Protein AF-G5F3V9-F1 (afdb_monomer_lite)

Structure (mmCIF, N/CA/C/O backbone):
data_AF-G5F3V9-F1
#
_entry.id   AF-G5F3V9-F1
#
loop_
_atom_site.group_PDB
_atom_site.id
_atom_site.type_symbol
_atom_site.label_atom_id
_atom_site.label_alt_id
_atom_site.label_comp_id
_atom_site.label_asym_id
_atom_site.label_entity_id
_atom_site.label_seq_id
_atom_site.pdbx_PDB_ins_code
_atom_site.Cartn_x
_atom_site.Cartn_y
_atom_site.Cartn_z
_atom_site.occupancy
_atom_site.B_iso_or_equiv
_atom_site.auth_seq_id
_atom_site.auth_comp_id
_atom_site.auth_asym_id
_atom_site.auth_atom_id
_atom_site.pdbx_PDB_model_num
ATOM 1 N N . MET A 1 1 ? 40.918 6.090 -20.996 1.00 39.75 1 MET A N 1
ATOM 2 C CA . MET A 1 1 ? 39.816 5.172 -21.354 1.00 39.75 1 MET A CA 1
ATOM 3 C C . MET A 1 1 ? 38.805 5.231 -20.222 1.00 39.75 1 MET A C 1
ATOM 5 O O . MET A 1 1 ? 39.017 4.603 -19.197 1.00 39.75 1 MET A O 1
ATOM 9 N N . GLY A 1 2 ? 37.819 6.123 -20.330 1.00 40.06 2 GLY A N 1
ATOM 10 C CA . GLY A 1 2 ? 36.852 6.359 -19.260 1.00 40.06 2 GLY A CA 1
ATOM 11 C C . GLY A 1 2 ? 35.743 5.317 -19.304 1.00 40.06 2 GLY A C 1
ATOM 12 O O . GLY A 1 2 ? 35.066 5.203 -20.321 1.00 40.06 2 GLY A O 1
ATOM 13 N N . GLN A 1 3 ? 35.546 4.585 -18.206 1.00 44.84 3 GLN A N 1
ATOM 14 C CA . GLN A 1 3 ? 34.269 3.943 -17.898 1.00 44.84 3 GLN A CA 1
ATOM 15 C C . GLN A 1 3 ? 33.242 5.061 -17.684 1.00 44.84 3 GLN A C 1
ATOM 17 O O . GLN A 1 3 ? 33.049 5.549 -16.574 1.00 44.84 3 GLN A O 1
ATOM 22 N N . SER A 1 4 ? 32.678 5.579 -18.771 1.00 47.09 4 SER A N 1
ATOM 23 C CA . SER A 1 4 ? 31.716 6.669 -18.705 1.00 47.09 4 SER A CA 1
ATOM 24 C C . SER A 1 4 ? 30.315 6.084 -18.552 1.00 47.09 4 SER A C 1
ATOM 26 O O . SER A 1 4 ? 29.765 5.522 -19.491 1.00 47.09 4 SER A O 1
ATOM 28 N N . GLY A 1 5 ? 29.758 6.230 -17.350 1.00 45.88 5 GLY A N 1
ATOM 29 C CA . GLY A 1 5 ? 28.368 6.660 -17.216 1.00 45.88 5 GLY A CA 1
ATOM 30 C C . GLY A 1 5 ? 27.263 5.608 -17.141 1.00 45.88 5 GLY A C 1
ATOM 31 O O . GLY A 1 5 ? 26.122 5.979 -17.393 1.00 45.88 5 GLY A O 1
ATOM 32 N N . GLN A 1 6 ? 27.520 4.351 -16.768 1.00 46.19 6 GLN A N 1
ATOM 33 C CA . GLN A 1 6 ? 26.411 3.470 -16.379 1.00 46.19 6 GLN A CA 1
ATOM 34 C C . GLN A 1 6 ? 26.078 3.694 -14.899 1.00 46.19 6 GLN A C 1
ATOM 36 O O . GLN A 1 6 ? 26.766 3.196 -14.010 1.00 46.19 6 GLN A O 1
ATOM 41 N N . ILE A 1 7 ? 25.032 4.479 -14.627 1.00 51.09 7 ILE A N 1
ATOM 42 C CA . ILE A 1 7 ? 24.374 4.472 -13.318 1.00 51.09 7 ILE A CA 1
ATOM 43 C C . ILE A 1 7 ? 23.573 3.173 -13.268 1.00 51.09 7 ILE A C 1
ATOM 45 O O . ILE A 1 7 ? 22.483 3.084 -13.826 1.00 51.09 7 ILE A O 1
ATOM 49 N N . THR A 1 8 ? 24.129 2.145 -12.636 1.00 48.91 8 THR A N 1
ATOM 50 C CA . THR A 1 8 ? 23.371 0.941 -12.299 1.00 48.91 8 THR A CA 1
ATOM 51 C C . THR A 1 8 ? 22.396 1.316 -11.186 1.00 48.91 8 THR A C 1
ATOM 53 O O . THR A 1 8 ? 22.753 1.301 -10.010 1.00 48.91 8 THR A O 1
ATOM 56 N N . ILE A 1 9 ? 21.171 1.708 -11.542 1.00 56.53 9 ILE A N 1
ATOM 57 C CA . ILE A 1 9 ? 20.062 1.706 -10.584 1.00 56.53 9 ILE A CA 1
ATOM 58 C C . ILE A 1 9 ? 19.801 0.231 -10.305 1.00 56.53 9 ILE A C 1
ATOM 60 O O . ILE A 1 9 ? 19.298 -0.470 -11.175 1.00 56.53 9 ILE A O 1
ATOM 64 N N . VAL A 1 10 ? 20.262 -0.260 -9.156 1.00 57.75 10 VAL A N 1
ATOM 65 C CA . VAL A 1 10 ? 20.194 -1.682 -8.805 1.00 57.75 10 VAL A CA 1
ATOM 66 C C . VAL A 1 10 ? 18.720 -2.064 -8.601 1.00 57.75 10 VAL A C 1
ATOM 68 O O . VAL A 1 10 ? 18.104 -1.558 -7.667 1.00 57.75 10 VAL A O 1
ATOM 71 N N . PRO A 1 11 ? 18.129 -2.922 -9.452 1.00 57.03 11 PRO A N 1
ATOM 72 C CA . PRO A 1 11 ? 16.729 -3.325 -9.328 1.00 57.03 11 PRO A CA 1
ATOM 73 C C . PRO A 1 11 ? 16.457 -4.239 -8.120 1.00 57.03 11 PRO A C 1
ATOM 75 O O . PRO A 1 11 ? 15.315 -4.279 -7.668 1.00 57.03 11 PRO A O 1
ATOM 78 N N . ASP A 1 12 ? 17.474 -4.914 -7.573 1.00 61.62 12 ASP A N 1
ATOM 79 C CA . ASP A 1 12 ? 17.326 -5.824 -6.423 1.00 61.62 12 ASP A CA 1
ATOM 80 C C . ASP A 1 12 ? 16.874 -5.084 -5.153 1.00 61.62 12 ASP A C 1
ATOM 82 O O . ASP A 1 12 ? 16.016 -5.566 -4.421 1.00 61.62 12 ASP A O 1
ATOM 86 N N . SER A 1 13 ? 17.351 -3.852 -4.936 1.00 74.12 13 SER A N 1
ATOM 87 C CA . SER A 1 13 ? 16.904 -3.045 -3.793 1.00 74.12 13 SER A CA 1
ATOM 88 C C . SER A 1 13 ? 15.459 -2.562 -3.936 1.00 74.12 13 SER A C 1
ATOM 90 O O . SER A 1 13 ? 14.805 -2.289 -2.932 1.00 74.12 13 SER A O 1
ATOM 92 N N . VAL A 1 14 ? 14.936 -2.462 -5.165 1.00 84.69 14 VAL A N 1
ATOM 93 C CA . VAL A 1 14 ? 13.537 -2.084 -5.413 1.00 84.69 14 VAL A CA 1
ATOM 94 C C . VAL A 1 14 ? 12.605 -3.243 -5.076 1.00 84.69 14 VAL A C 1
ATOM 96 O O . VAL A 1 14 ? 11.564 -3.014 -4.466 1.00 84.69 14 VAL A O 1
ATOM 99 N N . ASP A 1 15 ? 12.988 -4.477 -5.407 1.00 87.50 15 ASP A N 1
ATOM 100 C CA . ASP A 1 15 ? 12.221 -5.664 -5.012 1.00 87.50 15 ASP A CA 1
ATOM 101 C C . ASP A 1 15 ? 12.182 -5.829 -3.493 1.00 87.50 15 ASP A C 1
ATOM 103 O O . ASP A 1 15 ? 11.112 -6.084 -2.938 1.00 87.50 15 ASP A O 1
ATOM 107 N N . ASP A 1 16 ? 13.307 -5.593 -2.814 1.00 89.12 16 ASP A N 1
ATOM 108 C CA . ASP A 1 16 ? 13.373 -5.606 -1.351 1.00 89.12 16 ASP A CA 1
ATOM 109 C C . ASP A 1 16 ? 12.451 -4.544 -0.728 1.00 89.12 16 ASP A C 1
ATOM 111 O O . ASP A 1 16 ? 11.744 -4.818 0.244 1.00 89.12 16 ASP A O 1
ATOM 115 N N . ILE A 1 17 ? 12.406 -3.334 -1.301 1.00 89.44 17 ILE A N 1
ATOM 116 C CA . ILE A 1 17 ? 11.508 -2.259 -0.849 1.00 89.44 17 ILE A CA 1
ATOM 117 C C . ILE A 1 17 ? 10.041 -2.635 -1.081 1.00 89.44 17 ILE A C 1
ATOM 119 O O . ILE A 1 17 ? 9.219 -2.465 -0.180 1.00 89.44 17 ILE A O 1
ATOM 123 N N . VAL A 1 18 ? 9.697 -3.169 -2.256 1.00 93.44 18 VAL A N 1
ATOM 124 C CA . VAL A 1 18 ? 8.332 -3.626 -2.566 1.00 93.44 18 VAL A CA 1
ATOM 125 C C . VAL A 1 18 ? 7.910 -4.742 -1.608 1.00 93.44 18 VAL A C 1
ATOM 127 O O . VAL A 1 18 ? 6.795 -4.714 -1.083 1.00 93.44 18 VAL A O 1
ATOM 130 N N . ALA A 1 19 ? 8.797 -5.698 -1.326 1.00 92.38 19 ALA A N 1
ATOM 131 C CA . ALA A 1 19 ? 8.546 -6.767 -0.364 1.00 92.38 19 ALA A CA 1
ATOM 132 C C . ALA A 1 19 ? 8.345 -6.221 1.059 1.00 92.38 19 ALA A C 1
ATOM 134 O O . ALA A 1 19 ? 7.409 -6.626 1.749 1.00 92.38 19 ALA A O 1
ATOM 135 N N . MET A 1 20 ? 9.166 -5.256 1.479 1.00 93.38 20 MET A N 1
ATOM 136 C CA . MET A 1 20 ? 9.042 -4.603 2.783 1.0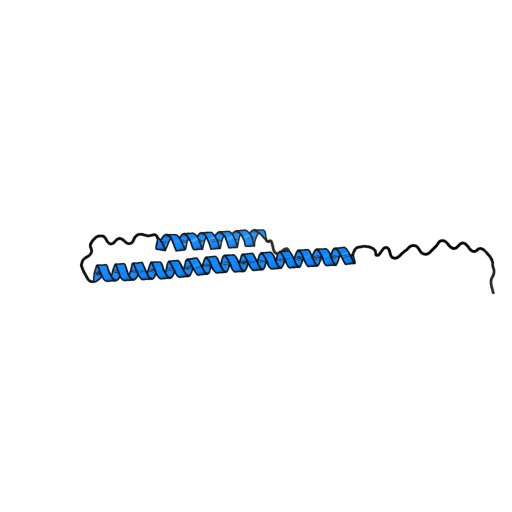0 93.38 20 MET A CA 1
ATOM 137 C C . MET A 1 20 ? 7.716 -3.846 2.923 1.00 93.38 20 MET A C 1
ATOM 139 O O . MET A 1 20 ? 7.045 -3.972 3.945 1.00 93.38 20 MET A O 1
ATOM 143 N N . LEU A 1 21 ? 7.304 -3.097 1.896 1.00 94.62 21 LEU A N 1
ATOM 144 C CA . LEU A 1 21 ? 6.030 -2.373 1.894 1.00 94.62 21 LEU A CA 1
ATOM 145 C C . LEU A 1 21 ? 4.833 -3.322 1.979 1.00 94.62 21 LEU A C 1
ATOM 147 O O . LEU A 1 21 ? 3.886 -3.043 2.711 1.00 94.62 21 LEU A O 1
ATOM 151 N N . ARG A 1 22 ? 4.892 -4.461 1.282 1.00 96.56 22 ARG A N 1
ATOM 152 C CA . ARG A 1 22 ? 3.860 -5.503 1.362 1.00 96.56 22 ARG A CA 1
ATOM 153 C C . ARG A 1 22 ? 3.796 -6.132 2.751 1.00 96.56 22 ARG A C 1
ATOM 155 O O . ARG A 1 22 ? 2.710 -6.219 3.307 1.00 96.56 22 ARG A O 1
ATOM 162 N N . SER A 1 23 ? 4.944 -6.451 3.352 1.00 95.69 23 SER A N 1
ATOM 163 C CA . SER A 1 23 ? 4.997 -6.943 4.736 1.00 95.69 23 SER A CA 1
ATOM 164 C C . SER A 1 23 ? 4.391 -5.941 5.723 1.00 95.69 23 SER A C 1
ATOM 166 O O . SER A 1 23 ? 3.611 -6.326 6.585 1.00 95.69 23 SER A O 1
ATOM 168 N N . LEU A 1 24 ? 4.697 -4.647 5.579 1.00 93.44 24 LEU A N 1
ATOM 169 C CA . LEU A 1 24 ? 4.108 -3.603 6.424 1.00 93.44 24 LEU A CA 1
ATOM 170 C C . LEU A 1 24 ? 2.594 -3.461 6.204 1.00 93.44 24 LEU A C 1
ATOM 172 O O . LEU A 1 24 ? 1.860 -3.165 7.148 1.00 93.44 24 LEU A O 1
ATOM 176 N N . ALA A 1 25 ? 2.116 -3.656 4.972 1.00 93.94 25 ALA A N 1
ATOM 177 C CA . ALA A 1 25 ? 0.690 -3.651 4.669 1.00 93.94 25 ALA A CA 1
ATOM 178 C C . ALA A 1 25 ? -0.035 -4.831 5.336 1.00 93.94 25 ALA A C 1
ATOM 180 O O . ALA A 1 25 ? -1.129 -4.636 5.875 1.00 93.94 25 ALA A O 1
ATOM 181 N N . ASP A 1 26 ? 0.584 -6.014 5.346 1.00 93.06 26 ASP A N 1
ATOM 182 C CA . ASP A 1 26 ? 0.071 -7.210 6.020 1.00 93.06 26 ASP A CA 1
ATOM 183 C C . ASP A 1 26 ? 0.050 -7.025 7.545 1.00 93.06 26 ASP A C 1
ATOM 185 O O . ASP A 1 26 ? -0.970 -7.285 8.188 1.00 93.06 26 ASP A O 1
ATOM 189 N N . ASP A 1 27 ? 1.125 -6.478 8.122 1.00 91.88 27 ASP A N 1
ATOM 190 C CA . ASP A 1 27 ? 1.199 -6.151 9.551 1.00 91.88 27 ASP A CA 1
ATOM 191 C C . ASP A 1 27 ? 0.098 -5.156 9.953 1.00 91.88 27 ASP A C 1
ATOM 193 O O . ASP A 1 27 ? -0.583 -5.333 10.968 1.00 91.88 27 ASP A O 1
ATOM 197 N N . ALA A 1 28 ? -0.134 -4.124 9.135 1.00 89.31 28 ALA A N 1
ATOM 198 C CA . ALA A 1 28 ? -1.225 -3.178 9.346 1.00 89.31 28 ALA A CA 1
ATOM 199 C C . ALA A 1 28 ? -2.599 -3.862 9.237 1.00 89.31 28 ALA A C 1
ATOM 201 O O . ALA A 1 28 ? -3.482 -3.601 10.055 1.00 89.31 28 ALA A O 1
ATOM 202 N N . ALA A 1 29 ? -2.790 -4.780 8.286 1.00 87.00 29 ALA A N 1
ATOM 203 C CA . ALA A 1 29 ? -4.035 -5.532 8.152 1.00 87.00 29 ALA A CA 1
ATOM 204 C C . ALA A 1 29 ? -4.299 -6.438 9.368 1.00 87.00 29 ALA A C 1
ATOM 206 O O . ALA A 1 29 ? -5.444 -6.540 9.814 1.00 87.00 29 ALA A O 1
ATOM 207 N N . MET A 1 30 ? -3.265 -7.026 9.979 1.00 85.00 30 MET A N 1
ATOM 208 C CA . MET A 1 30 ? -3.420 -7.839 11.193 1.00 85.00 30 MET A CA 1
ATOM 209 C C . MET A 1 30 ? -3.997 -7.056 12.379 1.00 85.00 30 MET A C 1
ATOM 211 O O . MET A 1 30 ? -4.734 -7.626 13.184 1.00 85.00 30 MET A O 1
ATOM 215 N N . VAL A 1 31 ? -3.741 -5.746 12.466 1.00 81.62 31 VAL A N 1
ATOM 216 C CA . VAL A 1 31 ? -4.341 -4.881 13.500 1.00 81.62 31 VAL A CA 1
ATOM 217 C C . VAL A 1 31 ? -5.869 -4.827 13.369 1.00 81.62 31 VAL A C 1
ATOM 219 O O . VAL A 1 31 ? -6.566 -4.714 14.374 1.00 81.62 31 VAL A O 1
ATOM 222 N N . THR A 1 32 ? -6.411 -4.963 12.155 1.00 71.31 32 THR A N 1
ATOM 223 C CA . THR A 1 32 ? -7.868 -5.001 11.921 1.00 71.31 32 THR A CA 1
ATOM 224 C C . THR A 1 32 ? -8.510 -6.323 12.347 1.00 71.31 32 THR A C 1
ATOM 226 O O . THR A 1 32 ? -9.689 -6.342 12.693 1.00 71.31 32 THR A O 1
ATOM 229 N N . ALA A 1 33 ? -7.734 -7.412 12.355 1.00 61.22 33 ALA A N 1
ATOM 230 C CA . ALA A 1 33 ? -8.169 -8.745 12.768 1.00 61.22 33 ALA A CA 1
ATOM 231 C C . ALA A 1 33 ? -8.079 -8.963 14.287 1.00 61.22 33 ALA A C 1
ATOM 233 O O . ALA A 1 33 ? -8.490 -10.013 14.784 1.00 61.22 33 ALA A O 1
ATOM 234 N N . ALA A 1 34 ? -7.540 -7.990 15.031 1.00 64.25 34 ALA A N 1
ATOM 235 C CA . ALA A 1 34 ? -7.578 -8.009 16.482 1.00 64.25 34 ALA A CA 1
ATOM 236 C C . ALA A 1 34 ? -9.040 -7.899 16.931 1.00 64.25 34 ALA A C 1
ATOM 238 O O . ALA A 1 34 ? -9.655 -6.834 16.882 1.00 64.25 34 ALA A O 1
ATOM 239 N N . ASP A 1 35 ? -9.604 -9.033 17.334 1.00 59.22 35 ASP A N 1
ATOM 240 C CA . ASP A 1 35 ? -10.973 -9.136 17.809 1.00 59.22 35 ASP A CA 1
ATOM 241 C C . ASP A 1 35 ? -11.080 -8.370 19.138 1.00 59.22 35 ASP A C 1
ATOM 243 O O . ASP A 1 35 ? -10.782 -8.890 20.217 1.00 59.22 35 ASP A O 1
ATOM 247 N N . TYR A 1 36 ? -11.463 -7.091 19.078 1.00 60.28 36 TYR A N 1
ATOM 248 C CA . TYR A 1 36 ? -11.740 -6.260 20.254 1.00 60.28 36 TYR A CA 1
ATOM 249 C C . TYR A 1 36 ? -13.084 -6.649 20.880 1.00 60.28 36 TYR A C 1
ATOM 251 O O . TYR A 1 36 ? -13.898 -5.782 21.207 1.00 60.28 36 TYR A O 1
ATOM 259 N N . SER A 1 37 ? -13.332 -7.954 21.032 1.00 53.75 37 SER A N 1
ATOM 260 C CA . SER A 1 37 ? -14.458 -8.502 21.776 1.00 53.75 37 SER A CA 1
ATOM 261 C C . SER A 1 37 ? -14.303 -8.085 23.235 1.00 53.75 37 SER A C 1
ATOM 263 O O . SER A 1 37 ? -13.780 -8.814 24.078 1.00 53.75 37 SER A O 1
ATOM 265 N N . LEU A 1 38 ? -14.754 -6.869 23.534 1.00 56.72 38 LEU A N 1
ATOM 266 C CA . LEU A 1 38 ? -14.997 -6.366 24.874 1.00 56.72 38 LEU A CA 1
ATOM 267 C C . LEU A 1 38 ? -16.220 -7.105 25.399 1.00 56.72 38 LEU A C 1
ATOM 269 O O . LEU A 1 38 ? -17.340 -6.600 25.430 1.00 56.72 38 LEU A O 1
ATOM 273 N N . THR A 1 39 ? -15.983 -8.360 25.758 1.00 57.53 39 THR A N 1
ATOM 274 C CA . THR A 1 39 ? -16.941 -9.260 26.376 1.00 57.53 39 THR A CA 1
ATOM 275 C C . THR A 1 39 ? -17.407 -8.608 27.678 1.00 57.53 39 THR A C 1
ATOM 277 O O . THR A 1 39 ? -16.741 -8.695 28.703 1.00 57.53 39 THR A O 1
ATOM 280 N N . LEU A 1 40 ? -18.544 -7.912 27.606 1.00 51.44 40 LEU A N 1
ATOM 281 C CA . LEU A 1 40 ? -19.271 -7.271 28.704 1.00 51.44 40 LEU A CA 1
ATOM 282 C C . LEU A 1 40 ? -18.552 -6.120 29.428 1.00 51.44 40 LEU A C 1
ATOM 284 O O . LEU A 1 40 ? -18.126 -6.243 30.574 1.00 51.44 40 LEU A O 1
ATOM 288 N N . THR A 1 41 ? -18.580 -4.926 28.841 1.00 55.38 41 THR A N 1
ATOM 289 C CA . THR A 1 41 ? -18.538 -3.689 29.639 1.00 55.38 41 THR A CA 1
ATOM 290 C C . THR A 1 41 ? -19.801 -2.880 29.358 1.00 55.38 41 THR A C 1
ATOM 292 O O . THR A 1 41 ? -19.872 -2.089 28.419 1.00 55.38 41 THR A O 1
ATOM 295 N N . THR A 1 42 ? -20.835 -3.089 30.171 1.00 63.22 42 THR A N 1
ATOM 296 C CA . THR A 1 42 ? -22.021 -2.228 30.173 1.00 63.22 42 THR A CA 1
ATOM 297 C C . THR A 1 42 ? -21.657 -0.895 30.826 1.00 63.22 42 THR A C 1
ATOM 299 O O . THR A 1 42 ? -21.404 -0.843 32.028 1.00 63.22 42 THR A O 1
ATOM 302 N N . GLY A 1 43 ? -21.601 0.177 30.035 1.00 68.38 43 GLY A N 1
ATOM 303 C CA . GLY A 1 43 ? -21.292 1.531 30.504 1.00 68.38 43 GLY A CA 1
ATOM 304 C C . GLY A 1 43 ? -20.640 2.392 29.420 1.00 68.38 43 GLY A C 1
ATOM 305 O O . GLY A 1 43 ? -20.146 1.879 28.417 1.00 68.38 43 GLY A O 1
ATOM 306 N N . SER A 1 44 ? -20.610 3.711 29.625 1.00 76.06 44 SER A N 1
ATOM 307 C CA . SER A 1 44 ? -20.013 4.675 28.683 1.00 76.06 44 SER A CA 1
ATOM 308 C C . SER A 1 44 ? -18.532 4.401 28.381 1.00 76.06 44 SER A C 1
ATOM 310 O O . SER A 1 44 ? -18.071 4.690 27.279 1.00 76.06 44 SER A O 1
ATOM 312 N N . GLY A 1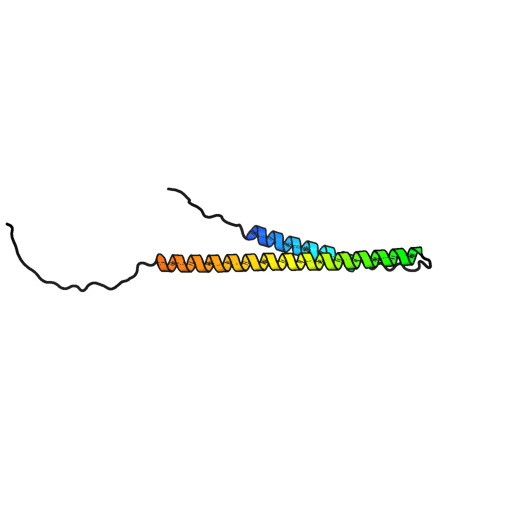 45 ? -17.797 3.790 29.318 1.00 76.81 45 GLY A N 1
ATOM 313 C CA . GLY A 1 45 ? -16.403 3.375 29.120 1.00 76.81 45 GLY A CA 1
ATOM 314 C C . GLY A 1 45 ? -16.229 2.275 28.065 1.00 76.81 45 GLY A C 1
ATOM 315 O O . GLY A 1 45 ? -15.318 2.364 27.246 1.00 76.81 45 GLY A O 1
ATOM 316 N N . GLY A 1 46 ? -17.129 1.287 28.023 1.00 76.69 46 GLY A N 1
ATOM 317 C CA . GLY A 1 46 ? -17.099 0.218 27.016 1.00 76.69 46 GLY A CA 1
ATOM 318 C C . GLY A 1 46 ? -17.372 0.736 25.613 1.00 76.69 46 GLY A C 1
ATOM 319 O O . GLY A 1 46 ? -16.629 0.433 24.687 1.00 76.69 46 GLY A O 1
ATOM 320 N N . GLN A 1 47 ? -18.371 1.611 25.479 1.00 78.75 47 GLN A N 1
ATOM 321 C CA . GLN A 1 47 ? -18.683 2.257 24.202 1.00 78.75 47 GLN A CA 1
ATOM 322 C C . GLN A 1 47 ? -17.531 3.133 23.692 1.00 78.75 47 GLN A C 1
ATOM 324 O O . GLN A 1 47 ? -17.275 3.176 22.488 1.00 78.75 47 GLN A O 1
ATOM 329 N N . ALA A 1 48 ? -16.816 3.817 24.593 1.00 81.75 48 ALA A N 1
ATOM 330 C CA . ALA A 1 48 ? -15.631 4.588 24.229 1.00 81.75 48 ALA A CA 1
ATOM 331 C C . ALA A 1 48 ? -14.501 3.681 23.713 1.00 81.75 48 ALA A C 1
ATOM 333 O O . ALA A 1 48 ? -13.910 3.979 22.677 1.00 81.75 48 ALA A O 1
ATOM 334 N N . LEU A 1 49 ? -14.243 2.553 24.382 1.00 80.12 49 LEU A N 1
ATOM 335 C CA . LEU A 1 49 ? -13.249 1.561 23.957 1.00 80.12 49 LEU A CA 1
ATOM 336 C C . LEU A 1 49 ? -13.608 0.912 22.609 1.00 80.12 49 LEU A C 1
ATOM 338 O O . LEU A 1 49 ? -12.745 0.814 21.741 1.00 80.12 49 LEU A O 1
ATOM 342 N N . GLU A 1 50 ? -14.873 0.552 22.384 1.00 81.38 50 GLU A N 1
ATOM 343 C CA . GLU A 1 50 ? -15.355 0.077 21.076 1.00 81.38 50 GLU A CA 1
ATOM 344 C C . GLU A 1 50 ? -15.201 1.140 19.977 1.00 81.38 50 GLU A C 1
ATOM 346 O O . GLU A 1 50 ? -14.893 0.825 18.825 1.00 81.38 50 GLU A O 1
ATOM 351 N N . GLY A 1 51 ? -15.433 2.414 20.310 1.00 81.94 51 GLY A N 1
ATOM 352 C CA . GLY A 1 51 ? -15.212 3.538 19.401 1.00 81.94 51 GLY A CA 1
ATOM 353 C C . GLY A 1 51 ? -13.741 3.679 19.009 1.00 81.94 51 GLY A C 1
ATOM 354 O O . GLY A 1 51 ? -13.430 3.827 17.827 1.00 81.94 51 GLY A O 1
ATOM 355 N N . VAL A 1 52 ? -12.835 3.563 19.984 1.00 84.44 52 VAL A N 1
ATOM 356 C CA . VAL A 1 52 ? -11.384 3.571 19.752 1.00 84.44 52 VAL A CA 1
ATOM 357 C C . VAL A 1 52 ? -10.957 2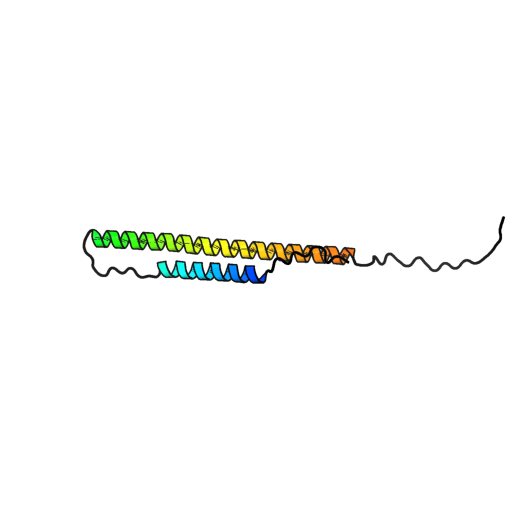.366 18.913 1.00 84.44 52 VAL A C 1
ATOM 359 O O . VAL A 1 52 ? -10.237 2.552 17.938 1.00 84.44 52 VAL A O 1
ATOM 362 N N . GLY A 1 53 ? -11.441 1.159 19.219 1.00 83.62 53 GLY A N 1
ATOM 363 C CA . GLY A 1 53 ? -11.143 -0.047 18.437 1.00 83.62 53 GLY A CA 1
ATOM 364 C C . GLY A 1 53 ? -11.556 0.094 16.969 1.00 83.62 53 GLY A C 1
ATOM 365 O O . GLY A 1 53 ? -10.764 -0.180 16.069 1.00 83.62 53 GLY A O 1
ATOM 366 N N . ARG A 1 54 ? -12.755 0.634 16.706 1.00 83.44 54 ARG A N 1
ATOM 367 C CA . ARG A 1 54 ? -13.207 0.945 15.337 1.00 83.44 54 ARG A CA 1
ATOM 368 C C . ARG A 1 54 ? -12.330 1.986 14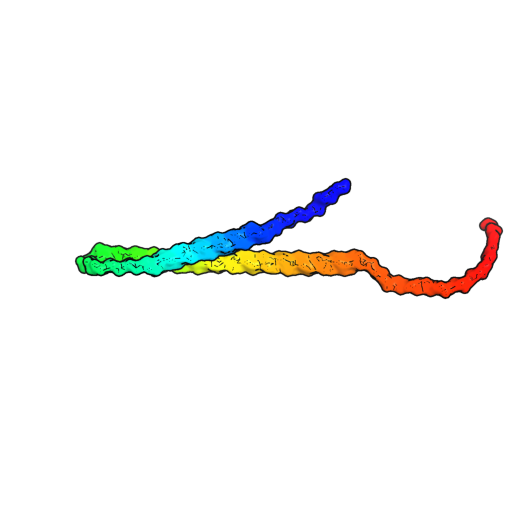.644 1.00 83.44 54 ARG A C 1
ATOM 370 O O . ARG A 1 54 ? -12.017 1.817 13.468 1.00 83.44 54 ARG A O 1
ATOM 377 N N . ALA A 1 55 ? -11.928 3.043 15.349 1.00 87.81 55 ALA A N 1
ATOM 378 C CA . ALA A 1 55 ? -11.046 4.068 14.793 1.00 87.81 55 ALA A CA 1
ATOM 379 C C . ALA A 1 55 ? -9.658 3.500 14.449 1.00 87.81 55 ALA A C 1
ATOM 381 O O . ALA A 1 55 ? -9.133 3.780 13.373 1.00 87.81 55 ALA A O 1
ATOM 382 N N . ILE A 1 56 ? -9.099 2.655 15.320 1.00 88.00 56 ILE A N 1
ATOM 383 C CA . ILE A 1 56 ? -7.836 1.948 15.075 1.00 88.00 56 ILE A CA 1
ATOM 384 C C . ILE A 1 56 ? -7.963 1.048 13.843 1.00 88.00 56 ILE A C 1
ATOM 386 O O . ILE A 1 56 ? -7.124 1.140 12.950 1.00 88.00 56 ILE A O 1
ATOM 390 N N . GLY A 1 57 ? -9.028 0.246 13.743 1.00 87.75 57 GLY A N 1
ATOM 391 C CA . GLY A 1 57 ? -9.272 -0.613 12.580 1.00 87.75 57 GLY A CA 1
ATOM 392 C C . GLY A 1 57 ? -9.407 0.171 11.270 1.00 87.75 57 GLY A C 1
ATOM 393 O O . GLY A 1 57 ? -8.838 -0.220 10.249 1.00 87.75 57 GLY A O 1
ATOM 394 N N . ALA A 1 58 ? -10.091 1.318 11.293 1.00 88.75 58 ALA A N 1
ATOM 395 C CA . ALA A 1 58 ? -10.203 2.196 10.129 1.00 88.75 58 ALA A CA 1
ATOM 396 C C . ALA A 1 58 ? -8.838 2.768 9.704 1.00 88.75 58 ALA A C 1
ATOM 398 O O . ALA A 1 58 ? -8.492 2.721 8.523 1.00 88.75 58 ALA A O 1
ATOM 399 N N . CYS A 1 59 ? -8.039 3.253 10.660 1.00 90.81 59 CYS A N 1
ATOM 400 C CA . CYS A 1 59 ? -6.684 3.739 10.394 1.00 90.81 59 CYS A CA 1
ATOM 401 C C . CYS A 1 59 ? -5.776 2.633 9.842 1.00 90.81 59 CYS A C 1
ATOM 403 O O . CYS A 1 59 ? -5.069 2.855 8.864 1.00 90.81 59 CYS A O 1
ATOM 405 N N . ALA A 1 60 ? -5.820 1.443 10.439 1.00 90.94 60 ALA A N 1
ATOM 406 C CA . ALA A 1 60 ? -5.042 0.287 10.014 1.00 90.94 60 ALA A CA 1
ATOM 407 C C . ALA A 1 60 ? -5.402 -0.159 8.586 1.00 90.94 60 ALA A C 1
ATOM 409 O O . ALA A 1 60 ? -4.513 -0.391 7.770 1.00 90.94 60 ALA A O 1
ATOM 410 N N . THR A 1 61 ? -6.696 -0.173 8.250 1.00 91.75 61 THR A N 1
ATOM 411 C CA . THR A 1 61 ? -7.180 -0.467 6.889 1.00 91.75 61 THR A CA 1
ATOM 412 C C . THR A 1 61 ? -6.660 0.556 5.877 1.00 91.75 61 THR A C 1
ATOM 414 O O . THR A 1 61 ? -6.146 0.185 4.823 1.00 91.75 61 THR A O 1
ATOM 417 N N . ALA A 1 62 ? -6.762 1.850 6.198 1.00 94.12 62 ALA A N 1
ATOM 418 C CA . ALA A 1 62 ? -6.289 2.918 5.319 1.00 94.12 62 ALA A CA 1
ATOM 419 C C . ALA A 1 62 ? -4.766 2.868 5.117 1.00 94.12 62 ALA A C 1
ATOM 421 O O . ALA A 1 62 ? -4.281 3.052 3.999 1.00 94.12 62 ALA A O 1
ATOM 422 N N . LEU A 1 63 ? -4.015 2.590 6.187 1.00 94.81 63 LEU A N 1
ATOM 423 C CA . LEU A 1 63 ? -2.564 2.441 6.136 1.00 94.81 63 LEU A CA 1
ATOM 424 C C . LEU A 1 63 ? -2.157 1.243 5.273 1.00 94.81 63 LEU A C 1
ATOM 426 O O . LEU A 1 63 ? -1.339 1.410 4.372 1.00 94.81 63 LEU A O 1
ATOM 430 N N . SER A 1 64 ? -2.762 0.075 5.507 1.00 95.38 64 SER A N 1
ATOM 431 C CA . SER A 1 64 ? -2.523 -1.138 4.718 1.00 95.38 64 SER A CA 1
ATOM 432 C C . SER A 1 64 ? -2.757 -0.881 3.226 1.00 95.38 64 SER A C 1
ATOM 434 O O . SER A 1 64 ? -1.850 -1.070 2.420 1.00 95.38 64 SER A O 1
ATOM 436 N N . GLY A 1 65 ? -3.912 -0.308 2.864 1.00 95.19 65 GLY A N 1
ATOM 437 C CA . GLY A 1 65 ? -4.223 0.015 1.469 1.00 95.19 65 GLY A CA 1
ATOM 438 C C . GLY A 1 65 ? -3.255 1.021 0.835 1.00 95.19 65 GLY A C 1
ATOM 439 O O . GLY A 1 65 ? -2.880 0.864 -0.325 1.00 95.19 65 GLY A O 1
ATOM 440 N N . THR A 1 66 ? -2.804 2.025 1.594 1.00 97.00 66 THR A N 1
ATOM 441 C CA . THR A 1 66 ? -1.823 3.016 1.112 1.00 97.00 66 THR A CA 1
ATOM 442 C C . THR A 1 66 ? -0.464 2.369 0.838 1.00 97.00 66 THR A C 1
ATOM 444 O O . THR A 1 66 ? 0.162 2.655 -0.181 1.00 97.00 66 THR A O 1
ATOM 447 N N . LEU A 1 67 ? -0.009 1.485 1.730 1.00 95.44 67 LEU A N 1
ATOM 448 C CA . LEU A 1 67 ? 1.255 0.764 1.580 1.00 95.44 67 LEU A CA 1
ATOM 449 C C . LEU A 1 67 ? 1.220 -0.201 0.391 1.00 95.44 67 LEU A C 1
ATOM 451 O O . LEU A 1 67 ? 2.180 -0.245 -0.377 1.00 95.44 67 LEU A O 1
ATOM 455 N N . SER A 1 68 ? 0.110 -0.922 0.201 1.00 95.94 68 SER A N 1
ATOM 456 C CA . SER A 1 68 ? -0.080 -1.787 -0.968 1.00 95.94 68 SER A CA 1
ATOM 457 C C . SER A 1 68 ? -0.055 -0.993 -2.273 1.00 95.94 68 SER A C 1
ATOM 459 O O . SER A 1 68 ? 0.682 -1.360 -3.183 1.00 95.94 68 SER A O 1
ATOM 461 N N . ALA A 1 69 ? -0.784 0.127 -2.346 1.00 96.50 69 ALA A N 1
ATOM 462 C CA . ALA A 1 69 ? -0.801 0.977 -3.536 1.00 96.50 69 ALA A CA 1
ATOM 463 C C . ALA A 1 69 ? 0.596 1.520 -3.875 1.00 96.50 69 ALA A C 1
ATOM 465 O O . ALA A 1 69 ? 1.027 1.452 -5.022 1.00 96.50 69 ALA A O 1
ATOM 466 N N . LEU A 1 70 ? 1.344 1.977 -2.865 1.00 94.94 70 LEU A N 1
ATOM 467 C CA . LEU A 1 70 ? 2.716 2.441 -3.057 1.00 94.94 70 LEU A CA 1
ATOM 468 C C . LEU A 1 70 ? 3.642 1.323 -3.562 1.00 94.94 70 LEU A C 1
ATOM 470 O O . LEU A 1 70 ? 4.486 1.565 -4.425 1.00 94.94 70 LEU A O 1
ATOM 474 N N . ALA A 1 71 ? 3.501 0.106 -3.032 1.00 95.12 71 ALA A N 1
ATOM 475 C CA . ALA A 1 71 ? 4.278 -1.043 -3.488 1.00 95.12 71 ALA A CA 1
ATOM 476 C C . ALA A 1 71 ? 4.001 -1.361 -4.967 1.00 95.12 71 ALA A C 1
ATOM 478 O O . ALA A 1 71 ? 4.934 -1.656 -5.718 1.00 95.12 71 ALA A O 1
ATOM 479 N N . ASP A 1 72 ? 2.740 -1.264 -5.390 1.00 95.06 72 ASP A N 1
ATOM 480 C CA . ASP A 1 72 ? 2.334 -1.508 -6.772 1.00 95.06 72 ASP A CA 1
ATOM 481 C C . ASP A 1 72 ? 2.821 -0.400 -7.720 1.00 95.06 72 ASP A C 1
ATOM 483 O O . ASP A 1 72 ? 3.355 -0.712 -8.786 1.00 95.06 72 ASP A O 1
ATOM 487 N N . ASP A 1 73 ? 2.748 0.870 -7.310 1.00 95.31 73 ASP A N 1
ATOM 488 C CA . ASP A 1 73 ? 3.279 2.006 -8.078 1.00 95.31 73 ASP A CA 1
ATOM 489 C C . ASP A 1 73 ? 4.795 1.879 -8.304 1.00 95.31 73 ASP A C 1
ATOM 491 O O . ASP A 1 73 ? 5.294 2.085 -9.415 1.00 95.31 73 ASP A O 1
ATOM 495 N N . ILE A 1 74 ? 5.546 1.493 -7.266 1.00 92.06 74 ILE A N 1
ATOM 496 C CA . ILE A 1 74 ? 6.998 1.276 -7.361 1.00 92.06 74 ILE A CA 1
ATOM 497 C C . ILE A 1 74 ? 7.312 0.086 -8.278 1.00 92.06 74 ILE A C 1
ATOM 499 O O . ILE A 1 74 ? 8.222 0.170 -9.109 1.00 92.06 74 ILE A O 1
ATOM 503 N N . ALA A 1 75 ? 6.562 -1.013 -8.163 1.00 91.31 75 ALA A N 1
ATOM 504 C CA . ALA A 1 75 ? 6.738 -2.182 -9.021 1.00 91.31 75 ALA A CA 1
ATOM 505 C C . ALA A 1 75 ? 6.440 -1.862 -10.498 1.00 91.31 75 ALA A C 1
ATOM 507 O O . ALA 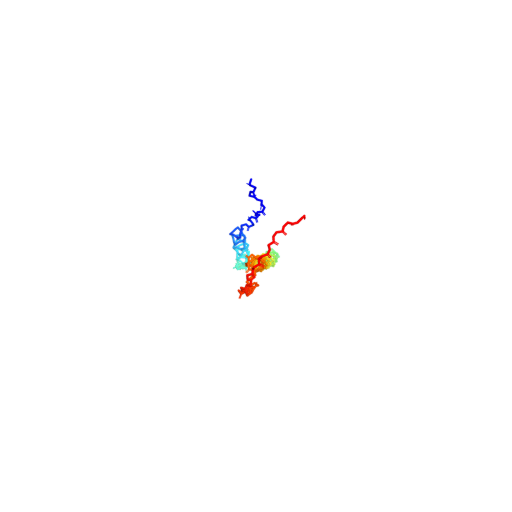A 1 75 ? 7.181 -2.303 -11.381 1.00 91.31 75 ALA A O 1
ATOM 508 N N . ALA A 1 76 ? 5.409 -1.057 -10.768 1.00 90.94 76 ALA A N 1
ATOM 509 C CA . ALA A 1 76 ? 5.082 -0.583 -12.110 1.00 90.94 76 ALA A CA 1
ATOM 510 C C . ALA A 1 76 ? 6.193 0.314 -12.674 1.00 90.94 76 ALA A C 1
ATOM 512 O O . ALA A 1 76 ? 6.694 0.058 -13.768 1.00 90.94 76 ALA A O 1
ATOM 513 N N . ALA A 1 77 ? 6.667 1.290 -11.893 1.00 88.62 77 ALA A N 1
ATOM 514 C CA . ALA A 1 77 ? 7.765 2.165 -12.300 1.00 88.62 77 ALA A CA 1
ATOM 515 C C . ALA A 1 77 ? 9.053 1.382 -12.620 1.00 88.62 77 ALA A C 1
ATOM 517 O O . ALA A 1 77 ? 9.762 1.698 -13.579 1.00 88.62 77 ALA A O 1
ATOM 518 N N . LYS A 1 78 ? 9.346 0.324 -11.852 1.00 87.25 78 LYS A N 1
ATOM 519 C CA . LYS A 1 78 ? 10.461 -0.591 -12.131 1.00 87.25 78 LYS A CA 1
ATOM 520 C C . LYS A 1 78 ? 10.275 -1.316 -13.468 1.00 87.25 78 LYS A C 1
ATOM 522 O O . LYS A 1 78 ? 11.228 -1.398 -14.244 1.00 87.25 78 LYS A O 1
ATOM 527 N N . ALA A 1 79 ? 9.080 -1.838 -13.738 1.00 86.88 79 ALA A N 1
ATOM 528 C CA . ALA A 1 79 ? 8.781 -2.536 -14.986 1.00 86.88 79 ALA A CA 1
ATOM 529 C C . ALA A 1 79 ? 8.909 -1.605 -16.205 1.00 86.88 79 ALA A C 1
ATOM 531 O O . ALA A 1 79 ? 9.524 -1.986 -17.203 1.00 86.88 79 ALA A O 1
ATOM 532 N N . ASP A 1 80 ? 8.417 -0.369 -16.093 1.00 88.25 80 ASP A N 1
ATOM 533 C CA . ASP A 1 80 ? 8.538 0.653 -17.137 1.00 88.25 80 ASP A CA 1
ATOM 534 C C . ASP A 1 80 ? 10.003 1.005 -17.415 1.00 88.25 80 ASP A C 1
ATOM 536 O O . ASP A 1 80 ? 10.426 1.064 -18.573 1.00 88.25 80 ASP A O 1
ATOM 540 N N . PHE A 1 81 ? 10.807 1.175 -16.359 1.00 84.62 81 PHE A N 1
ATOM 541 C CA . PHE A 1 81 ? 12.244 1.414 -16.488 1.00 84.62 81 PHE A CA 1
ATOM 542 C C . PHE A 1 81 ? 12.952 0.257 -17.204 1.00 84.62 81 PHE A C 1
ATOM 544 O O . PHE A 1 81 ? 13.714 0.487 -18.144 1.00 84.62 81 PHE A O 1
ATOM 551 N N . GLN A 1 82 ? 12.675 -0.988 -16.807 1.00 83.94 82 GLN A N 1
ATOM 552 C CA . GLN A 1 82 ? 13.251 -2.172 -17.451 1.00 83.94 82 GLN A CA 1
ATOM 553 C C . GLN A 1 82 ? 12.839 -2.268 -18.926 1.00 83.94 82 GLN A C 1
ATOM 555 O O . GLN A 1 82 ? 13.679 -2.543 -19.782 1.00 83.94 82 GLN A O 1
ATOM 560 N N . GLY A 1 83 ? 11.570 -2.000 -19.244 1.00 81.12 83 GLY A N 1
ATOM 561 C CA . GLY A 1 83 ? 11.077 -1.956 -20.621 1.00 81.12 83 GLY A CA 1
ATOM 562 C C . GLY A 1 83 ? 11.809 -0.915 -21.470 1.00 81.12 83 GLY A C 1
ATOM 563 O O . GLY A 1 83 ? 12.294 -1.237 -22.558 1.00 81.12 83 GLY A O 1
ATOM 564 N N . ALA A 1 84 ? 11.956 0.305 -20.949 1.00 80.94 84 ALA A N 1
ATOM 565 C CA . ALA A 1 84 ? 12.682 1.382 -21.617 1.00 80.94 84 ALA A CA 1
ATOM 566 C C . ALA A 1 84 ? 14.165 1.033 -21.848 1.00 80.94 84 ALA A C 1
ATOM 568 O O . ALA A 1 84 ? 14.699 1.304 -22.928 1.00 80.94 84 ALA A O 1
ATOM 569 N N . ASP A 1 85 ? 14.817 0.389 -20.877 1.00 81.19 85 ASP A N 1
ATOM 570 C CA . ASP A 1 85 ? 16.212 -0.048 -20.996 1.00 81.19 85 ASP A CA 1
ATOM 571 C C . ASP A 1 85 ? 16.380 -1.136 -22.072 1.00 81.19 85 ASP A C 1
ATOM 573 O O . ASP A 1 85 ? 17.248 -1.033 -22.945 1.00 81.19 85 ASP A O 1
ATOM 577 N N . PHE A 1 86 ? 15.474 -2.122 -22.120 1.00 74.19 86 PHE A N 1
ATOM 578 C CA . PHE A 1 86 ? 15.458 -3.125 -23.190 1.00 74.19 86 PHE A CA 1
ATOM 579 C C . PHE A 1 86 ? 15.248 -2.503 -24.579 1.00 74.19 86 PHE A C 1
ATOM 581 O O . PHE A 1 86 ? 15.879 -2.928 -25.556 1.00 74.19 86 PHE A O 1
ATOM 588 N N . GLU A 1 87 ? 14.383 -1.494 -24.707 1.00 76.06 87 GLU A N 1
ATOM 589 C CA . GLU A 1 87 ? 14.199 -0.773 -25.971 1.00 76.06 87 GLU A CA 1
ATOM 590 C C . GLU A 1 87 ? 15.438 0.031 -26.378 1.00 76.06 87 GLU A C 1
ATOM 592 O O . GLU A 1 87 ? 15.810 0.036 -27.561 1.00 76.06 87 GLU A O 1
ATOM 597 N N . ALA A 1 88 ? 16.103 0.679 -25.419 1.00 73.75 88 ALA A N 1
ATOM 598 C CA . ALA A 1 88 ? 17.355 1.391 -25.645 1.00 73.75 88 ALA A CA 1
ATOM 599 C C . ALA A 1 88 ? 18.463 0.430 -26.106 1.00 73.75 88 ALA A C 1
ATOM 601 O O . ALA A 1 88 ? 19.120 0.691 -27.119 1.00 73.75 88 ALA A O 1
ATOM 602 N N . ALA A 1 89 ? 18.600 -0.729 -25.456 1.00 74.12 89 ALA A N 1
ATOM 603 C CA . ALA A 1 89 ? 19.541 -1.774 -25.850 1.00 74.12 89 ALA A CA 1
ATOM 604 C C . ALA A 1 89 ? 19.278 -2.277 -27.281 1.00 74.12 89 ALA A C 1
ATOM 606 O O . ALA A 1 89 ? 20.203 -2.353 -28.094 1.00 74.12 89 ALA A O 1
ATOM 607 N N . ARG A 1 90 ? 18.011 -2.535 -27.643 1.00 68.69 90 ARG A N 1
ATOM 608 C CA . ARG A 1 90 ? 17.623 -2.922 -29.017 1.00 68.69 90 ARG A CA 1
ATOM 609 C C . ARG A 1 90 ? 17.938 -1.843 -30.050 1.00 68.69 90 ARG A C 1
ATOM 611 O O . ARG A 1 90 ? 18.327 -2.155 -31.175 1.00 68.69 90 ARG A O 1
ATOM 618 N N . ARG A 1 91 ? 17.731 -0.568 -29.712 1.00 75.50 91 ARG A N 1
ATOM 619 C CA . ARG A 1 91 ? 18.067 0.561 -30.591 1.00 75.50 91 ARG A CA 1
ATOM 620 C C . ARG A 1 91 ? 19.573 0.633 -30.830 1.00 75.50 91 ARG A C 1
ATOM 622 O O . ARG A 1 91 ? 19.983 0.745 -31.980 1.00 75.50 91 ARG A O 1
ATOM 629 N N . ASN A 1 92 ? 20.368 0.499 -29.773 1.00 73.38 92 ASN A N 1
ATOM 630 C CA . ASN A 1 92 ? 21.825 0.529 -29.858 1.00 73.38 92 ASN A CA 1
ATOM 631 C C . ASN A 1 92 ? 22.378 -0.658 -30.657 1.00 73.38 92 ASN A C 1
ATOM 633 O O . ASN A 1 92 ? 23.255 -0.458 -31.492 1.00 73.38 92 ASN A O 1
ATOM 637 N N . ALA A 1 93 ? 21.819 -1.861 -30.481 1.00 75.94 93 ALA A N 1
ATOM 638 C CA . ALA A 1 93 ? 22.194 -3.035 -31.270 1.00 75.94 93 ALA A CA 1
ATOM 639 C C . ALA A 1 93 ? 21.976 -2.816 -32.779 1.00 75.94 93 ALA A C 1
ATOM 641 O O . ALA A 1 93 ? 22.875 -3.081 -33.566 1.00 75.94 93 ALA A O 1
ATOM 642 N N . ARG A 1 94 ? 20.834 -2.235 -33.179 1.00 72.50 94 ARG A N 1
ATOM 643 C CA . ARG A 1 94 ? 20.545 -1.912 -34.592 1.00 72.50 94 ARG A CA 1
ATOM 644 C C . ARG A 1 94 ? 21.465 -0.850 -35.196 1.00 72.50 94 ARG A C 1
ATOM 646 O O . ARG A 1 94 ? 21.686 -0.863 -36.396 1.00 72.50 94 ARG A O 1
ATOM 653 N N . ILE A 1 95 ? 21.960 0.091 -34.392 1.00 78.12 95 ILE A N 1
ATOM 654 C CA . ILE A 1 95 ? 22.914 1.115 -34.856 1.00 78.12 95 ILE A CA 1
ATOM 655 C C . ILE A 1 95 ? 24.330 0.526 -34.968 1.00 78.12 95 ILE A C 1
ATOM 657 O O . ILE A 1 95 ? 25.111 0.962 -35.808 1.00 78.12 95 ILE A O 1
ATOM 661 N N . GLY A 1 96 ? 24.662 -0.448 -34.116 1.00 63.97 96 GLY A N 1
ATOM 662 C CA . GLY A 1 96 ? 25.958 -1.128 -34.098 1.00 63.97 96 GLY A CA 1
ATOM 663 C C . GLY A 1 96 ? 26.108 -2.258 -35.119 1.00 63.97 96 GLY A C 1
ATOM 664 O O . GLY A 1 96 ? 27.226 -2.732 -35.313 1.00 63.97 96 GLY A O 1
ATOM 665 N N . GLU A 1 97 ? 25.027 -2.694 -35.771 1.00 57.59 97 GLU A N 1
ATOM 666 C CA . GLU A 1 97 ? 25.123 -3.618 -36.900 1.00 57.59 97 GLU A CA 1
ATOM 667 C C . GLU A 1 97 ? 25.791 -2.902 -38.087 1.00 57.59 97 GLU A C 1
ATOM 669 O O . GLU A 1 97 ? 25.300 -1.856 -38.528 1.00 57.59 97 GLU A O 1
ATOM 674 N N . PRO A 1 98 ? 26.912 -3.425 -38.625 1.00 54.91 98 PRO A N 1
ATOM 675 C CA . PRO A 1 98 ? 27.456 -2.909 -39.868 1.00 54.91 98 PRO A CA 1
ATOM 676 C C . PRO A 1 98 ? 26.379 -3.088 -40.934 1.00 54.91 98 PRO A C 1
ATOM 678 O O . PRO A 1 98 ? 25.922 -4.201 -41.188 1.00 54.91 98 PRO A O 1
ATOM 681 N N . SER A 1 99 ? 25.936 -1.988 -41.540 1.00 58.12 99 SER A N 1
ATOM 682 C CA . SER A 1 99 ? 25.046 -2.073 -42.686 1.00 58.12 99 SER A CA 1
ATOM 683 C C . SER A 1 99 ? 25.778 -2.856 -43.773 1.00 58.12 99 SER A C 1
ATOM 685 O O . SER A 1 99 ? 26.711 -2.321 -44.376 1.00 58.12 99 SER A O 1
ATOM 687 N N . ASP A 1 100 ? 25.361 -4.094 -44.036 1.00 56.84 100 ASP A N 1
ATOM 688 C CA . ASP A 1 100 ? 25.716 -4.833 -45.249 1.00 56.84 100 ASP A CA 1
ATOM 689 C C . ASP A 1 100 ? 25.037 -4.148 -46.448 1.00 56.84 100 ASP A C 1
ATOM 691 O O . ASP A 1 100 ? 24.115 -4.647 -47.095 1.00 56.84 100 ASP A O 1
ATOM 695 N N . ALA A 1 101 ? 25.482 -2.928 -46.738 1.00 53.75 101 ALA A N 1
ATOM 696 C CA . ALA A 1 101 ? 25.185 -2.220 -47.961 1.00 53.75 101 ALA A CA 1
ATOM 697 C C . ALA A 1 101 ? 26.073 -2.815 -49.063 1.00 53.75 101 ALA A C 1
ATOM 699 O O . ALA A 1 101 ? 27.155 -2.313 -49.328 1.00 53.75 101 ALA A O 1
ATOM 700 N N . SER A 1 102 ? 25.579 -3.916 -49.640 1.00 50.97 102 SER A N 1
ATOM 701 C CA . SER A 1 102 ? 25.823 -4.498 -50.973 1.00 50.97 102 SER A CA 1
ATOM 702 C C . SER A 1 102 ? 27.247 -4.483 -51.576 1.00 50.97 102 SER A C 1
ATOM 704 O O . SER A 1 102 ? 27.874 -3.433 -51.710 1.00 50.97 102 SER A O 1
ATOM 706 N N . PRO A 1 103 ? 27.724 -5.631 -52.104 1.00 45.59 103 PRO A N 1
ATOM 707 C CA . PRO A 1 103 ? 29.022 -5.730 -52.762 1.00 45.59 103 PRO A CA 1
ATOM 708 C C . PRO A 1 103 ? 29.039 -4.871 -54.032 1.00 45.59 103 PRO A C 1
ATOM 710 O O . PRO A 1 103 ? 28.339 -5.161 -55.004 1.00 45.59 103 PRO A O 1
ATOM 713 N N . LEU A 1 104 ? 29.863 -3.820 -54.043 1.00 47.53 104 LEU A N 1
ATOM 714 C CA . LEU A 1 104 ? 30.237 -3.149 -55.284 1.00 47.53 104 LEU A CA 1
ATOM 715 C C . LEU A 1 104 ? 30.902 -4.185 -56.194 1.00 47.53 104 LEU A C 1
ATOM 717 O O . LEU A 1 104 ? 31.933 -4.772 -55.865 1.00 47.53 104 LEU A O 1
ATOM 721 N N . ALA A 1 105 ? 30.224 -4.438 -57.308 1.00 48.59 105 ALA A N 1
ATOM 722 C CA . ALA A 1 105 ? 30.538 -5.4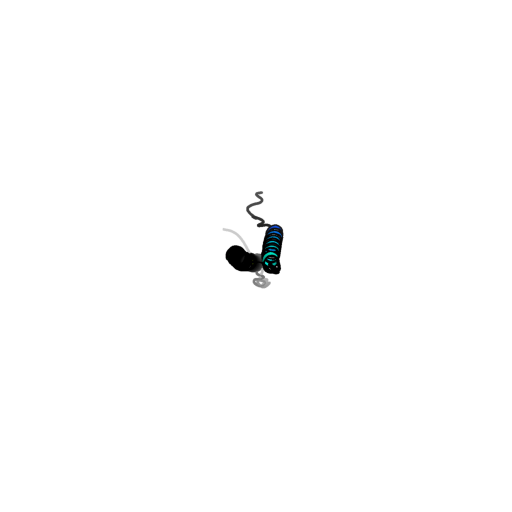42 -58.300 1.00 48.59 105 ALA A CA 1
ATOM 723 C C . ALA A 1 105 ? 32.020 -5.441 -58.696 1.00 48.59 105 ALA A C 1
ATOM 725 O O . ALA A 1 105 ? 32.604 -4.409 -59.029 1.00 48.59 105 ALA A O 1
ATOM 726 N N . ALA A 1 106 ? 32.593 -6.642 -58.739 1.00 51.12 106 ALA A N 1
ATOM 727 C CA . ALA A 1 106 ? 33.806 -6.933 -59.476 1.00 51.12 106 ALA A CA 1
ATOM 728 C C . ALA A 1 106 ? 33.595 -6.584 -60.962 1.00 51.12 106 ALA A C 1
ATOM 730 O O . ALA A 1 106 ? 33.026 -7.362 -61.724 1.00 51.12 106 ALA A O 1
ATOM 731 N N . GLY A 1 107 ? 34.038 -5.396 -61.367 1.00 43.81 107 GLY A N 1
ATOM 732 C CA . GLY A 1 107 ? 34.151 -4.973 -62.758 1.00 43.81 107 GLY A CA 1
ATOM 733 C C . GLY A 1 107 ? 35.620 -4.800 -63.110 1.00 43.81 107 GLY A C 1
ATOM 734 O O . GLY A 1 107 ? 36.186 -3.732 -62.902 1.00 43.81 107 GLY A O 1
ATOM 735 N N . GLY A 1 108 ? 36.250 -5.869 -63.598 1.00 49.91 108 GLY A N 1
ATOM 736 C CA . GLY A 1 108 ? 37.588 -5.815 -64.179 1.00 49.91 108 GLY A CA 1
ATOM 737 C C . GLY A 1 108 ? 37.625 -4.919 -65.419 1.00 49.91 108 GLY A C 1
ATOM 738 O O . GLY A 1 108 ? 36.720 -4.952 -66.249 1.00 49.91 108 GLY A O 1
ATOM 739 N N . GLY A 1 109 ? 38.694 -4.135 -65.547 1.00 41.09 109 GLY A N 1
ATOM 740 C CA . GLY A 1 109 ? 38.924 -3.251 -66.686 1.00 41.09 109 GLY A CA 1
ATOM 741 C C . GLY A 1 109 ? 40.313 -2.623 -66.630 1.00 41.09 109 GLY A C 1
ATOM 742 O O . GLY A 1 109 ? 40.516 -1.570 -66.045 1.00 41.09 109 GLY A O 1
ATOM 743 N N . THR A 1 110 ? 41.270 -3.334 -67.206 1.00 48.16 110 THR A N 1
ATOM 744 C CA . THR A 1 110 ? 42.689 -3.023 -67.421 1.00 48.16 110 THR A CA 1
ATOM 745 C C . THR A 1 110 ? 42.984 -1.700 -68.144 1.00 48.16 110 THR A C 1
ATOM 747 O O . THR A 1 110 ? 42.366 -1.428 -69.168 1.00 48.16 110 THR A O 1
ATOM 750 N N . GLY A 1 111 ? 44.085 -1.035 -67.758 1.00 40.56 111 GLY A N 1
ATOM 751 C CA . GLY A 1 111 ? 45.106 -0.601 -68.730 1.00 40.56 111 GLY A CA 1
ATOM 752 C C . GLY A 1 111 ? 45.459 0.893 -68.823 1.00 40.56 111 GLY A C 1
ATOM 753 O O . GLY A 1 111 ? 44.654 1.674 -69.306 1.00 40.56 111 GLY A O 1
ATOM 754 N N . GLY A 1 112 ? 46.730 1.208 -68.505 1.00 40.69 112 GLY A N 1
ATOM 755 C CA . GLY A 1 112 ? 47.545 2.322 -69.046 1.00 40.69 112 GLY A CA 1
ATOM 756 C C . GLY A 1 112 ? 47.178 3.738 -68.573 1.00 40.69 112 GLY A C 1
ATOM 757 O O . GLY A 1 112 ? 46.016 4.084 -68.494 1.00 40.69 112 GLY A O 1
ATOM 758 N N . GLY A 1 113 ? 48.074 4.667 -68.251 1.00 40.66 113 GLY A N 1
ATOM 759 C CA . GLY A 1 113 ? 49.516 4.783 -68.419 1.00 40.66 113 GLY A CA 1
ATOM 760 C C . GLY A 1 113 ? 49.869 6.283 -68.445 1.00 40.66 113 GLY A C 1
ATOM 761 O O . GLY A 1 113 ? 49.253 7.033 -69.189 1.00 40.66 113 GLY A O 1
ATOM 762 N N . SER A 1 114 ? 50.865 6.662 -67.640 1.00 43.94 114 SER A N 1
ATOM 763 C CA . SER A 1 114 ? 51.820 7.779 -67.805 1.00 43.94 114 SER A CA 1
ATOM 764 C C . SER A 1 114 ? 51.382 9.262 -67.756 1.00 43.94 114 SER A C 1
ATOM 766 O O . SER A 1 114 ? 50.731 9.785 -68.651 1.00 43.94 114 SER A O 1
ATOM 768 N N . SER A 1 115 ? 51.906 9.919 -66.709 1.00 44.66 115 SER A N 1
ATOM 769 C CA . SER A 1 115 ? 52.535 11.257 -66.600 1.00 44.66 115 SER A CA 1
ATOM 770 C C . SER A 1 115 ? 52.365 12.293 -67.717 1.00 44.66 115 SER A C 1
ATOM 772 O O . SER A 1 115 ? 52.800 12.014 -68.831 1.00 44.66 115 SER A O 1
ATOM 774 N N . TRP A 1 116 ? 51.961 13.514 -67.332 1.00 41.84 116 TRP A N 1
ATOM 775 C CA . TRP A 1 116 ? 52.708 14.786 -67.451 1.00 41.84 116 TRP A CA 1
ATOM 776 C C . TRP A 1 116 ? 52.379 15.663 -66.237 1.00 41.84 116 TRP A C 1
ATOM 778 O O . TRP A 1 116 ? 51.225 15.571 -65.761 1.00 41.84 116 TRP A O 1
#

pLDDT: mean 73.15, std 18.48, range [39.75, 97.0]

Sequence (116 aa):
MGQSGQITIVPDSVDDIVAMLRSLADDAAMVTAADYSLTLTTGSGGQALEGVGRAIGACATALSGTLSALADDIAAAKADFQGADFEAARRNARIGEPSDASPLAAGGGTGGGSSW

Radius of gyration: 33.5 Å; chains: 1; bounding box: 75×24×100 Å

Foldseek 3Di:
DDPPDPPCPPCVVLVVLLVVLLVLLVVLQVLLVPPPCPPDDPDPVSVVSVVVSVVSNVVSNVSSVVSNVVSVVSVVVSVVVVVVVVVVVVVVVVVPPDPPPDDPDDDDDDDDDDDD

Secondary structure (DSSP, 8-state):
----------SHHHHHHHHHHHHHHHHHHHHHTS----TT--SHHHHHHHHHHHHHHHHHHHHHHHHHHHHHHHHHHHHHHHHHHHHHHHHHHHHHS-------------------